Protein AF-A0A924MIY0-F1 (afdb_monomer)

pLDDT: mean 91.99, std 8.33, range [38.38, 97.5]

Radius of gyration: 12.42 Å; Cα contacts (8 Å, |Δi|>4): 105; chains: 1; bounding box: 33×29×34 Å

Nearest PDB structures (foldseek):
  5xfo-assembly1_A  TM=4.817E-01  e=3.692E-01  Homo sapiens
  5dfn-assembly2_B  TM=5.049E-01  e=7.226E-01  Tetrahymena thermophila
  5dok-assembly2_B  TM=4.589E-01  e=1.011E+00  Tetrahymena thermophila
  4jqf-assembly1_A  TM=5.195E-01  e=3.873E+00  Homo sapiens
  1zn0-assembly1_B  TM=4.816E-01  e=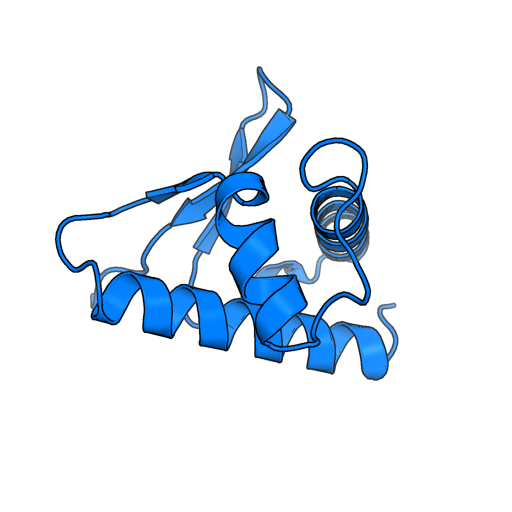6.197E+00  Escherichia coli

Secondary structure (DSSP, 8-state):
---HHHHHHHHHHHHHHHHHHHH-TT-SEEEGGGGHHHHHHTTSSS---TTTHHHHHHHHHHHHTT-GGG-SSEEEEE-TTT--EEEEEPP--

Sequence (93 aa):
MLSEYNIQKASSIDQIVFDYFKLNPKLKEIQAKDLMEIFVEQKVFSKDYKEGLPLRDFLKKVEESDSLDLFKKSKLVRNEENRYWFFERRGNK

Mean predicted aligned error: 3.51 Å

Solvent-accessible surface area (backbone atoms only — not comparable to full-atom values): 5431 Å² total; per-residue (Å²): 126,80,52,70,70,54,54,53,50,44,45,52,50,26,51,53,53,38,53,50,40,67,77,36,71,87,54,55,62,46,54,48,49,81,49,37,64,58,34,30,77,71,62,77,35,95,62,82,49,82,81,23,40,67,56,53,56,49,52,50,53,34,54,79,52,77,44,61,77,59,37,76,57,28,41,81,45,71,42,84,90,82,66,46,46,30,41,28,60,60,72,88,125

Foldseek 3Di:
DDDPLLLVLLLVLLVQVLVVCVVVVVDFKDFPLVCQVVCCVVVSDVDDDPRCPVVLVSVVVCVVVVNQVSNPQWHWDADPPVRTIMTGGDDDD

Structure (mmCIF, N/CA/C/O backbone):
data_AF-A0A924MIY0-F1
#
_entry.id   AF-A0A924MIY0-F1
#
loop_
_atom_site.group_PDB
_atom_site.id
_atom_site.type_symbol
_atom_site.label_atom_id
_atom_site.label_alt_id
_atom_site.label_comp_id
_atom_site.label_asym_id
_atom_site.label_entity_id
_atom_site.label_seq_id
_atom_site.pdbx_PDB_ins_code
_atom_site.Cartn_x
_atom_site.Cartn_y
_atom_site.Cartn_z
_atom_site.occupancy
_atom_site.B_iso_or_equiv
_atom_site.auth_seq_id
_atom_site.auth_comp_id
_atom_site.auth_asym_id
_atom_site.auth_atom_id
_atom_site.pdbx_PDB_model_num
ATOM 1 N N . MET A 1 1 ? 17.791 -4.975 -5.037 1.00 76.31 1 MET A N 1
ATOM 2 C CA . MET A 1 1 ? 17.588 -4.317 -3.727 1.00 76.31 1 MET A CA 1
ATOM 3 C C . MET A 1 1 ? 16.728 -3.074 -3.926 1.00 76.31 1 MET A C 1
ATOM 5 O O . MET A 1 1 ? 16.952 -2.357 -4.900 1.00 76.31 1 MET A O 1
ATOM 9 N N . LEU A 1 2 ? 15.719 -2.843 -3.079 1.00 88.19 2 LEU A N 1
ATOM 10 C CA . LEU A 1 2 ? 14.913 -1.615 -3.127 1.00 88.19 2 LEU A CA 1
ATOM 11 C C . LEU A 1 2 ? 15.760 -0.403 -2.728 1.00 88.19 2 LEU A C 1
ATOM 13 O O . LEU A 1 2 ? 16.602 -0.495 -1.843 1.00 88.19 2 LEU A O 1
ATOM 17 N N . SER A 1 3 ? 15.518 0.742 -3.367 1.00 93.31 3 SER A N 1
ATOM 18 C CA . SER A 1 3 ? 16.120 2.007 -2.936 1.00 93.31 3 SER A CA 1
ATOM 19 C C . SER A 1 3 ? 15.459 2.528 -1.659 1.00 93.31 3 SER A C 1
ATOM 21 O O . SER A 1 3 ? 14.282 2.255 -1.420 1.00 93.31 3 SER A O 1
ATOM 23 N N . GLU A 1 4 ? 16.173 3.357 -0.893 1.00 93.62 4 GLU A N 1
ATOM 24 C CA . GLU A 1 4 ? 15.653 4.004 0.325 1.00 93.62 4 GLU A CA 1
ATOM 25 C C . GLU A 1 4 ? 14.327 4.732 0.085 1.00 93.62 4 GLU A C 1
ATOM 27 O O . GLU A 1 4 ? 13.383 4.580 0.856 1.00 93.62 4 GLU A O 1
ATOM 32 N N . TYR A 1 5 ? 14.211 5.436 -1.045 1.00 94.50 5 TYR A N 1
ATOM 33 C CA . TYR A 1 5 ? 12.964 6.075 -1.464 1.00 94.50 5 TYR A CA 1
ATOM 34 C C . TYR A 1 5 ? 11.792 5.083 -1.543 1.00 94.50 5 TYR A C 1
ATOM 36 O O . TYR A 1 5 ? 10.694 5.375 -1.076 1.00 94.50 5 TYR A O 1
ATOM 44 N N . ASN A 1 6 ? 12.009 3.892 -2.111 1.00 94.88 6 ASN A N 1
ATOM 45 C CA . ASN A 1 6 ? 10.949 2.890 -2.220 1.00 94.88 6 ASN A CA 1
ATOM 46 C C . ASN A 1 6 ? 10.621 2.248 -0.863 1.00 94.88 6 ASN A C 1
ATOM 48 O O . ASN A 1 6 ? 9.462 1.928 -0.618 1.00 94.88 6 ASN A O 1
ATOM 52 N N . ILE A 1 7 ? 11.606 2.111 0.030 1.00 95.31 7 ILE A N 1
ATOM 53 C CA . ILE A 1 7 ? 11.395 1.623 1.402 1.00 95.31 7 ILE A CA 1
ATOM 54 C C . ILE A 1 7 ? 10.532 2.613 2.201 1.00 95.31 7 ILE A C 1
ATOM 56 O O . ILE A 1 7 ? 9.562 2.221 2.857 1.00 95.31 7 ILE A O 1
ATOM 60 N N . GLN A 1 8 ? 10.842 3.908 2.107 1.00 95.88 8 GLN A N 1
ATOM 61 C CA . GLN A 1 8 ? 10.035 4.967 2.718 1.00 95.88 8 GLN A CA 1
ATOM 62 C C . GLN A 1 8 ? 8.624 4.992 2.127 1.00 95.88 8 GLN A C 1
ATOM 64 O O . GLN A 1 8 ? 7.646 5.023 2.869 1.00 95.88 8 GLN A O 1
ATOM 69 N N . LYS A 1 9 ? 8.509 4.881 0.799 1.00 96.88 9 LYS A N 1
ATOM 70 C CA . LYS A 1 9 ? 7.220 4.821 0.107 1.00 96.88 9 LYS A CA 1
ATOM 71 C C . LYS A 1 9 ? 6.358 3.640 0.567 1.00 96.88 9 LYS A C 1
ATOM 73 O O . LYS A 1 9 ? 5.174 3.838 0.823 1.00 96.88 9 LYS A O 1
ATOM 78 N N . ALA A 1 10 ? 6.936 2.447 0.733 1.00 96.31 10 ALA A N 1
ATOM 79 C CA . ALA A 1 10 ? 6.228 1.288 1.286 1.00 96.31 10 ALA A CA 1
ATOM 80 C C . ALA A 1 10 ? 5.719 1.568 2.708 1.00 96.31 10 ALA A C 1
ATOM 82 O O . ALA A 1 10 ? 4.563 1.290 3.013 1.00 96.31 10 ALA A O 1
ATOM 83 N N . SER A 1 11 ? 6.552 2.194 3.545 1.00 95.56 11 SER A N 1
ATOM 84 C CA . SER A 1 11 ? 6.184 2.561 4.918 1.00 95.56 11 SER A CA 1
ATOM 85 C C . SER A 1 11 ? 5.022 3.564 4.961 1.00 95.56 11 SER A C 1
ATOM 87 O O . SER A 1 11 ? 4.121 3.428 5.786 1.00 95.56 11 SER A O 1
ATOM 89 N N . SER A 1 12 ? 5.005 4.551 4.056 1.00 97.12 12 SER A N 1
ATOM 90 C CA . SER A 1 12 ? 3.888 5.496 3.918 1.00 97.12 12 SER A CA 1
ATOM 91 C C . SER A 1 12 ? 2.601 4.806 3.467 1.00 97.12 12 SER A C 1
ATOM 93 O O . SER A 1 12 ? 1.545 5.073 4.035 1.00 97.12 12 SER A O 1
ATOM 95 N N . ILE A 1 13 ? 2.679 3.895 2.489 1.00 97.50 13 ILE A N 1
ATOM 96 C CA . ILE A 1 13 ? 1.520 3.107 2.038 1.00 97.50 13 ILE A CA 1
ATOM 97 C C . ILE A 1 13 ? 0.970 2.276 3.201 1.00 97.50 13 ILE A C 1
ATOM 99 O O . ILE A 1 13 ? -0.223 2.346 3.479 1.00 97.50 13 ILE A O 1
ATOM 103 N N . ASP A 1 14 ? 1.827 1.544 3.915 1.00 96.81 14 ASP A N 1
ATOM 104 C CA . ASP A 1 14 ? 1.424 0.700 5.045 1.00 96.81 14 ASP A CA 1
ATOM 105 C C . ASP A 1 14 ? 0.742 1.510 6.162 1.00 96.81 14 ASP A C 1
ATOM 107 O O . ASP A 1 14 ? -0.267 1.084 6.724 1.00 96.81 14 ASP A O 1
ATOM 111 N N . GLN A 1 15 ? 1.247 2.716 6.450 1.00 96.88 15 GLN A N 1
ATOM 112 C CA . GLN A 1 15 ? 0.623 3.634 7.405 1.00 96.88 15 GLN A CA 1
ATOM 113 C C . GLN A 1 15 ? -0.773 4.079 6.951 1.00 96.88 15 GLN A C 1
ATOM 115 O O . GLN A 1 15 ? -1.716 4.008 7.736 1.00 96.88 15 GLN A O 1
ATOM 120 N N . ILE A 1 16 ? -0.919 4.503 5.695 1.00 97.38 16 ILE A N 1
ATOM 121 C CA . ILE A 1 16 ? -2.202 4.970 5.151 1.00 97.38 16 ILE A CA 1
ATOM 122 C C . ILE A 1 16 ? -3.233 3.839 5.140 1.00 97.38 16 ILE A C 1
ATOM 124 O O . ILE A 1 16 ? -4.372 4.037 5.553 1.00 97.38 16 ILE A O 1
ATOM 128 N N . VAL A 1 17 ? -2.831 2.637 4.720 1.00 97.00 17 VAL A N 1
ATOM 129 C CA . VAL A 1 17 ? -3.687 1.442 4.735 1.00 97.00 17 VAL A CA 1
ATOM 130 C C . VAL A 1 17 ? -4.142 1.123 6.161 1.00 97.00 17 VAL A C 1
ATOM 132 O O . VAL A 1 17 ? -5.313 0.827 6.400 1.00 97.00 17 VAL A O 1
ATOM 135 N N . PHE A 1 18 ? -3.233 1.206 7.133 1.00 95.81 18 PHE A N 1
ATOM 136 C CA . PHE A 1 18 ? -3.558 0.984 8.538 1.00 95.81 18 PHE A CA 1
ATOM 137 C C . PHE A 1 18 ? -4.570 2.002 9.077 1.00 95.81 18 PHE A C 1
ATOM 139 O O . PHE A 1 18 ? -5.537 1.614 9.739 1.00 95.81 18 PHE A O 1
ATOM 146 N N . ASP A 1 19 ? -4.385 3.286 8.774 1.00 96.12 19 ASP A N 1
ATOM 147 C CA . ASP A 1 19 ? -5.318 4.335 9.189 1.00 96.12 19 ASP A CA 1
ATOM 148 C C . ASP A 1 19 ? -6.674 4.196 8.481 1.00 96.12 19 ASP A C 1
ATOM 150 O O . ASP A 1 19 ? -7.719 4.344 9.118 1.00 96.12 19 ASP A O 1
ATOM 154 N N . TYR A 1 20 ? -6.682 3.782 7.211 1.00 96.69 20 TYR A N 1
ATOM 155 C CA . TYR A 1 20 ? -7.908 3.449 6.491 1.00 96.69 20 TYR A CA 1
ATOM 156 C C . TYR A 1 20 ? -8.698 2.336 7.194 1.00 96.69 20 TYR A C 1
ATOM 158 O O . TYR A 1 20 ? -9.898 2.486 7.432 1.00 96.69 20 TYR A O 1
ATOM 166 N N . PHE A 1 21 ? -8.047 1.244 7.608 1.00 96.00 21 PHE A N 1
ATOM 167 C CA . PHE A 1 21 ? -8.716 0.168 8.349 1.00 96.00 21 PHE A CA 1
ATOM 168 C C . PHE A 1 21 ? -9.170 0.575 9.756 1.00 96.00 21 PHE A C 1
ATOM 170 O O . PHE A 1 21 ? -10.161 0.035 10.252 1.00 96.00 21 PHE A O 1
ATOM 177 N N . LYS A 1 22 ? -8.487 1.524 10.409 1.00 94.62 22 LYS A N 1
ATOM 178 C CA . LYS A 1 22 ? -8.955 2.094 11.684 1.00 94.62 22 LYS A CA 1
ATOM 179 C C . LYS A 1 22 ? -10.255 2.872 11.519 1.00 94.62 22 LYS A C 1
ATOM 181 O O . LYS A 1 22 ? -11.141 2.740 12.359 1.00 94.62 22 LYS A O 1
ATOM 186 N N . LEU A 1 23 ? -10.362 3.661 10.451 1.00 95.81 23 LEU A N 1
ATOM 187 C CA . LEU A 1 23 ? -11.569 4.423 10.125 1.00 95.81 23 LEU A CA 1
ATOM 188 C C . LEU A 1 23 ? -12.699 3.520 9.611 1.00 95.81 23 LEU A C 1
ATOM 190 O O . LEU A 1 23 ? -13.872 3.839 9.783 1.00 95.81 23 LEU A O 1
ATOM 194 N N . ASN A 1 24 ? -12.350 2.360 9.050 1.00 95.50 24 ASN A N 1
ATOM 195 C CA . ASN A 1 24 ? -13.287 1.390 8.492 1.00 95.50 24 ASN A CA 1
ATOM 196 C C . ASN A 1 24 ? -13.200 0.030 9.211 1.00 95.50 24 ASN A C 1
ATOM 198 O O . ASN A 1 24 ? -12.848 -0.980 8.597 1.00 95.50 24 ASN A O 1
ATOM 202 N N . PRO A 1 25 ? -13.561 -0.058 10.506 1.00 92.56 25 PRO A N 1
ATOM 203 C CA . PRO A 1 25 ? -13.278 -1.234 11.333 1.00 92.56 25 PRO A CA 1
ATOM 204 C C . PRO A 1 25 ? -14.010 -2.513 10.901 1.00 92.56 25 PRO A C 1
ATOM 206 O O . PRO A 1 25 ? -13.619 -3.600 11.327 1.00 92.56 25 PRO A O 1
ATOM 209 N N . LYS A 1 26 ? -15.068 -2.400 10.086 1.00 93.31 26 LYS A N 1
ATOM 210 C CA . LYS A 1 26 ? -15.807 -3.541 9.521 1.00 93.31 26 LYS A CA 1
ATOM 211 C C . LYS A 1 26 ? -15.115 -4.153 8.298 1.00 93.31 26 LY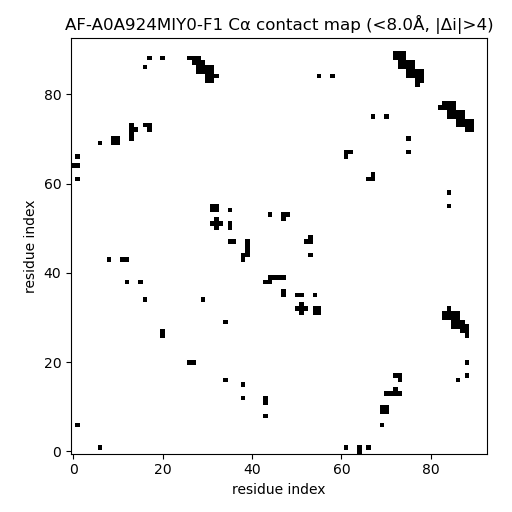S A C 1
ATOM 213 O O . LYS A 1 26 ? -15.386 -5.310 7.985 1.00 93.31 26 LYS A O 1
ATOM 218 N N . LEU A 1 27 ? -14.240 -3.404 7.623 1.00 94.50 27 LEU A N 1
ATOM 219 C CA . LEU A 1 27 ? -13.481 -3.905 6.483 1.00 94.50 27 LEU A CA 1
ATOM 220 C C . LEU A 1 27 ? -12.317 -4.766 6.978 1.00 94.50 27 LEU A C 1
ATOM 222 O O . LEU A 1 27 ? -11.567 -4.384 7.880 1.00 94.50 27 LEU A O 1
ATOM 226 N N . LYS A 1 28 ? -12.192 -5.952 6.385 1.00 93.44 28 LYS A N 1
ATOM 227 C CA . LYS A 1 28 ? -11.096 -6.896 6.651 1.00 93.44 28 LYS A CA 1
ATOM 228 C C . LYS A 1 28 ? -10.064 -6.899 5.534 1.00 93.44 28 LYS A C 1
ATOM 230 O O . LYS A 1 28 ? -8.896 -7.156 5.795 1.00 93.44 28 LYS A O 1
ATOM 235 N N . GLU A 1 29 ? -10.501 -6.578 4.326 1.00 95.06 29 GLU A N 1
ATOM 236 C CA . GLU A 1 29 ? -9.685 -6.532 3.125 1.00 95.06 29 GLU A CA 1
ATOM 237 C C . GLU A 1 29 ? -10.194 -5.438 2.186 1.00 95.06 29 GLU A C 1
ATOM 239 O O . GLU A 1 29 ? -11.350 -5.017 2.284 1.00 95.06 29 GLU A O 1
ATOM 244 N N . ILE A 1 30 ? -9.325 -4.975 1.292 1.00 95.38 30 ILE A N 1
ATOM 245 C CA . ILE A 1 30 ? -9.658 -4.042 0.215 1.00 95.38 30 ILE A CA 1
ATOM 246 C C . ILE A 1 30 ? -8.705 -4.247 -0.962 1.00 95.38 30 ILE A C 1
ATOM 248 O O . ILE A 1 30 ? -7.523 -4.546 -0.763 1.00 95.38 30 ILE A O 1
ATOM 252 N N . GLN A 1 31 ? -9.194 -4.078 -2.194 1.00 95.25 31 GLN A N 1
ATOM 253 C CA . GLN A 1 31 ? -8.319 -4.085 -3.363 1.00 95.25 31 GLN A CA 1
ATOM 254 C C . GLN A 1 31 ? -7.401 -2.866 -3.326 1.00 95.25 31 GLN A C 1
ATOM 256 O O . GLN A 1 31 ? -7.830 -1.739 -3.098 1.00 95.25 31 GLN A O 1
ATOM 261 N N . ALA A 1 32 ? -6.118 -3.077 -3.604 1.00 95.00 32 ALA A N 1
ATOM 262 C CA . ALA A 1 32 ? -5.110 -2.029 -3.542 1.00 95.00 32 ALA A CA 1
ATOM 263 C C . ALA A 1 32 ? -5.451 -0.844 -4.462 1.00 95.00 32 ALA A C 1
ATOM 265 O O . ALA A 1 32 ? -5.263 0.307 -4.076 1.00 95.00 32 ALA A O 1
ATOM 266 N N . LYS A 1 33 ? -5.997 -1.119 -5.656 1.00 93.69 33 LYS A N 1
ATOM 267 C CA . LYS A 1 33 ? -6.391 -0.079 -6.620 1.00 93.69 33 LYS A CA 1
ATOM 268 C C . LYS A 1 33 ? -7.474 0.866 -6.081 1.00 93.69 33 LYS A C 1
ATOM 270 O O . LYS A 1 33 ? -7.463 2.032 -6.452 1.00 93.69 33 LYS A O 1
ATOM 275 N N . ASP A 1 34 ? -8.333 0.403 -5.175 1.00 95.25 34 ASP A N 1
ATOM 276 C CA . ASP A 1 34 ? -9.426 1.214 -4.624 1.00 95.25 34 ASP A CA 1
ATOM 277 C C . ASP A 1 34 ? -8.905 2.256 -3.618 1.00 95.25 34 ASP A C 1
ATOM 279 O O . ASP A 1 34 ? -9.572 3.243 -3.334 1.00 95.25 34 ASP A O 1
ATOM 283 N N . LEU A 1 35 ? -7.680 2.076 -3.107 1.00 96.00 35 LEU A N 1
ATOM 284 C CA . LEU A 1 35 ? -6.995 3.047 -2.246 1.00 96.00 35 LEU A CA 1
ATOM 285 C C . LEU A 1 35 ? -6.140 4.053 -3.028 1.00 96.00 35 LEU A C 1
ATOM 287 O O . LEU A 1 35 ? -5.490 4.911 -2.428 1.00 96.00 35 LEU A O 1
ATOM 291 N N . MET A 1 36 ? -6.103 3.953 -4.359 1.00 95.31 36 MET A N 1
ATOM 292 C CA . MET A 1 36 ? -5.199 4.758 -5.175 1.00 95.31 36 MET A CA 1
ATOM 293 C C . MET A 1 36 ? -5.445 6.261 -5.021 1.00 95.31 36 MET A C 1
ATOM 295 O O . MET A 1 36 ? -4.482 7.018 -4.909 1.00 95.31 36 MET A O 1
ATOM 299 N N . GLU A 1 37 ? -6.710 6.680 -4.961 1.00 95.69 37 GLU A N 1
ATOM 300 C CA . GLU A 1 37 ? -7.090 8.082 -4.758 1.00 95.69 37 GLU A CA 1
ATOM 301 C C . GLU A 1 37 ? -6.494 8.639 -3.459 1.00 95.69 37 GLU A C 1
ATOM 303 O O . GLU A 1 37 ? -5.783 9.643 -3.492 1.00 95.69 37 GLU A O 1
ATOM 308 N N . ILE A 1 38 ? -6.634 7.909 -2.346 1.00 96.69 38 ILE A N 1
ATOM 309 C CA . ILE A 1 38 ? -6.057 8.296 -1.050 1.00 96.69 38 ILE A CA 1
ATOM 310 C C . ILE A 1 38 ? -4.533 8.427 -1.157 1.00 96.69 38 ILE A C 1
ATOM 312 O O . ILE A 1 38 ? -3.941 9.362 -0.618 1.00 96.69 38 ILE A O 1
ATOM 316 N N . PHE A 1 39 ? -3.858 7.526 -1.874 1.00 97.44 39 PHE A N 1
ATOM 317 C CA . PHE A 1 39 ? -2.408 7.634 -2.027 1.00 97.44 39 PHE A CA 1
ATOM 318 C C . PHE A 1 39 ? -1.974 8.832 -2.889 1.00 97.44 39 PHE A C 1
ATOM 320 O O . PHE A 1 39 ? -0.859 9.331 -2.707 1.00 97.44 39 PHE A O 1
ATOM 327 N N . VAL A 1 40 ? -2.815 9.306 -3.811 1.00 96.81 40 VAL A N 1
ATOM 328 C CA . VAL A 1 40 ? -2.571 10.548 -4.563 1.00 96.81 40 VAL A CA 1
ATOM 329 C C . VAL A 1 40 ? -2.794 11.767 -3.671 1.00 96.81 40 VAL A C 1
ATOM 331 O O . VAL A 1 40 ? -1.932 12.644 -3.618 1.00 96.81 40 VAL A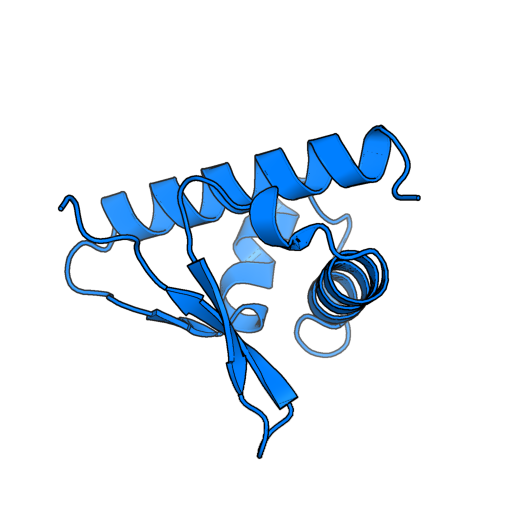 O 1
ATOM 334 N N . GLU A 1 41 ? -3.890 11.801 -2.912 1.00 96.31 41 GLU A N 1
ATOM 335 C CA . GLU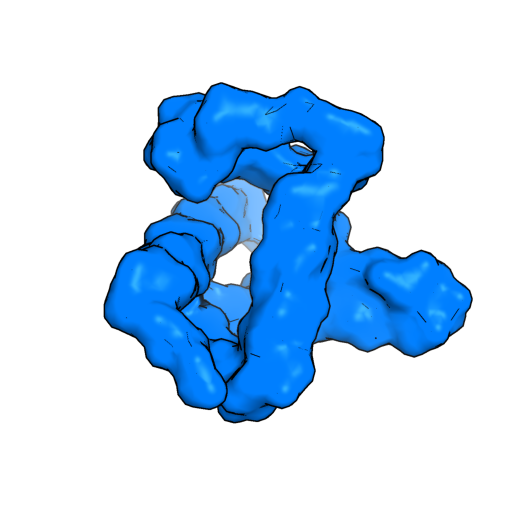 A 1 41 ? -4.193 12.882 -1.962 1.00 96.31 41 GLU A CA 1
ATOM 336 C C . GLU A 1 41 ? -3.087 13.054 -0.913 1.00 96.31 41 GLU A C 1
ATOM 338 O O . GLU A 1 41 ? -2.648 14.169 -0.622 1.00 96.31 41 GLU A O 1
ATOM 343 N N . GLN A 1 42 ? -2.564 11.936 -0.403 1.00 96.00 42 GLN A N 1
ATOM 344 C CA . GLN A 1 42 ? -1.455 11.893 0.553 1.00 96.00 42 GLN A CA 1
ATOM 345 C C . GLN A 1 42 ? -0.074 12.075 -0.108 1.00 96.00 42 GLN A C 1
ATOM 347 O O . GLN A 1 42 ? 0.955 11.935 0.554 1.00 96.00 42 GLN A O 1
ATOM 352 N N . LYS A 1 43 ? -0.023 12.391 -1.411 1.00 95.69 43 LYS A N 1
ATOM 353 C CA . LYS A 1 43 ? 1.198 12.663 -2.196 1.00 95.69 43 LYS A CA 1
ATOM 354 C C . LYS A 1 43 ? 2.207 11.506 -2.248 1.00 95.69 43 LYS A C 1
ATOM 356 O O . LYS A 1 43 ? 3.377 11.713 -2.569 1.00 95.69 43 LYS A O 1
ATOM 361 N N . VAL A 1 44 ? 1.769 10.275 -1.983 1.00 96.56 44 VAL A N 1
ATOM 362 C CA . VAL A 1 44 ? 2.584 9.054 -2.128 1.00 96.56 44 VAL A CA 1
ATOM 363 C C . VAL A 1 44 ? 2.774 8.706 -3.607 1.00 96.56 44 VAL A C 1
ATOM 365 O O . VAL A 1 44 ? 3.842 8.244 -4.032 1.00 96.56 44 VAL A O 1
ATOM 368 N N . PHE A 1 45 ? 1.749 8.969 -4.416 1.00 96.12 45 PHE A N 1
ATOM 369 C CA . PHE A 1 45 ? 1.829 8.976 -5.872 1.00 96.12 45 PHE A CA 1
ATOM 370 C C . PHE A 1 45 ? 1.458 10.359 -6.400 1.00 96.12 45 PHE A C 1
ATOM 372 O O . PHE A 1 45 ? 0.670 11.076 -5.799 1.00 96.12 45 PHE A O 1
ATOM 379 N N . SER A 1 46 ? 2.038 10.741 -7.535 1.00 94.00 46 SER A N 1
ATOM 380 C CA . SER A 1 46 ? 1.771 12.043 -8.153 1.00 94.00 46 SER A CA 1
ATOM 381 C C . SER A 1 46 ? 0.399 12.114 -8.820 1.00 94.00 46 SER A C 1
ATOM 383 O O . SER A 1 46 ? -0.208 13.177 -8.865 1.00 94.00 46 SER A O 1
ATOM 385 N N . LYS A 1 47 ? -0.067 10.993 -9.373 1.00 93.00 47 LYS A N 1
ATOM 386 C CA . LYS A 1 47 ? -1.372 10.847 -10.014 1.00 93.00 47 LYS A CA 1
ATOM 387 C C . LYS A 1 47 ? -1.733 9.376 -10.140 1.00 93.00 47 LYS A C 1
ATOM 389 O O . LYS A 1 47 ? -0.838 8.525 -10.183 1.00 93.00 47 LYS A O 1
ATOM 394 N N . ASP A 1 48 ? -3.022 9.108 -10.287 1.00 93.06 48 ASP A N 1
ATOM 395 C CA . ASP A 1 48 ? -3.489 7.827 -10.795 1.00 93.06 48 ASP A CA 1
ATOM 396 C C . ASP A 1 48 ? -3.523 7.829 -12.328 1.00 93.06 48 ASP A C 1
ATOM 398 O O . ASP A 1 48 ? -3.742 8.853 -12.979 1.00 93.06 48 ASP A O 1
ATOM 402 N N . TYR A 1 49 ? -3.271 6.664 -12.909 1.00 91.44 49 TYR A N 1
ATOM 403 C CA . TYR A 1 49 ? -3.577 6.367 -14.295 1.00 91.44 49 TYR A CA 1
ATOM 404 C C . TYR A 1 49 ? -3.818 4.869 -14.456 1.00 91.44 49 TYR A C 1
ATOM 406 O O . TYR A 1 49 ? -3.185 4.042 -13.799 1.00 91.44 49 TYR A O 1
ATOM 414 N N . LYS A 1 50 ? -4.701 4.521 -15.401 1.00 88.75 50 LYS A N 1
ATOM 415 C CA . LYS A 1 50 ? -5.046 3.129 -15.728 1.00 88.75 50 LYS A CA 1
ATOM 416 C C . LYS A 1 50 ? -5.454 2.319 -14.486 1.00 88.75 50 LYS A C 1
ATOM 418 O O . LYS A 1 50 ? -4.961 1.206 -14.303 1.00 88.75 50 LYS A O 1
ATOM 423 N N . GLU A 1 51 ? -6.322 2.889 -13.649 1.00 88.56 51 GLU A N 1
ATOM 424 C CA . GLU A 1 51 ? -6.922 2.232 -12.477 1.00 88.56 51 GLU A CA 1
ATOM 425 C C . GLU A 1 51 ? -5.873 1.636 -11.519 1.00 88.56 51 GLU A 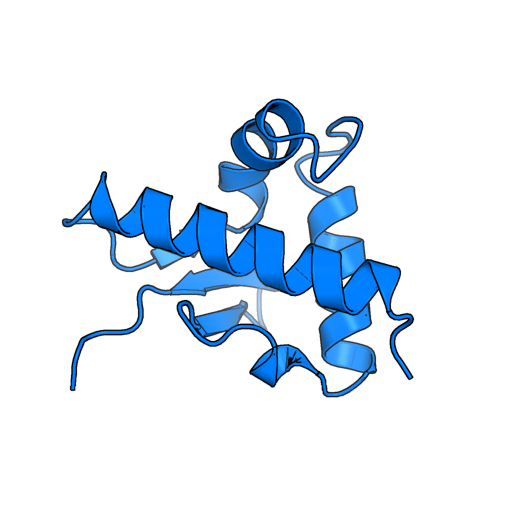C 1
ATOM 427 O O . GLU A 1 51 ? -5.728 0.415 -11.384 1.00 88.56 51 GLU A O 1
ATOM 432 N N . GLY A 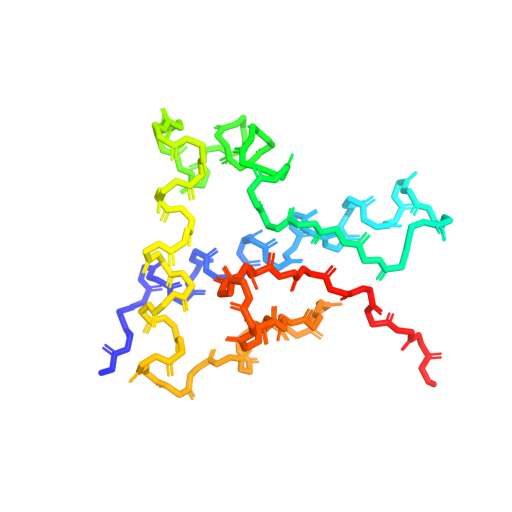1 52 ? -5.070 2.496 -10.891 1.00 91.06 52 GLY A N 1
ATOM 433 C CA . GLY A 1 52 ? -4.078 2.084 -9.900 1.00 91.06 52 GLY A CA 1
ATOM 434 C C . GLY A 1 52 ? -2.838 1.405 -10.479 1.00 91.06 52 GLY A C 1
ATOM 435 O O . GLY A 1 52 ? -2.143 0.684 -9.761 1.00 91.06 52 GLY A O 1
ATOM 436 N N . LEU A 1 53 ? -2.520 1.602 -11.767 1.00 92.69 53 LEU A N 1
ATOM 437 C CA . LEU A 1 53 ? -1.284 1.063 -12.353 1.00 92.69 53 LEU A CA 1
ATOM 438 C C . LEU A 1 53 ? -0.010 1.469 -11.581 1.00 92.69 53 LEU A C 1
ATOM 440 O O . LEU A 1 53 ? 0.780 0.570 -11.296 1.00 92.69 53 LEU A O 1
ATOM 444 N N . PRO A 1 54 ? 0.178 2.734 -11.142 1.00 95.12 54 PRO A N 1
ATOM 445 C CA . PRO A 1 54 ? 1.366 3.123 -10.376 1.00 95.12 54 PRO A CA 1
ATOM 446 C C . PRO A 1 54 ? 1.579 2.295 -9.111 1.00 95.12 54 PRO A C 1
ATOM 448 O O . PRO A 1 54 ? 2.710 1.944 -8.770 1.00 95.12 54 PRO A O 1
ATOM 451 N N . LEU A 1 55 ? 0.488 1.995 -8.407 1.00 95.69 55 LEU A N 1
ATOM 452 C CA . LEU A 1 55 ? 0.530 1.184 -7.204 1.00 95.69 55 LEU A CA 1
ATOM 453 C C . LEU A 1 55 ? 0.852 -0.267 -7.546 1.00 95.69 55 LEU A C 1
ATOM 455 O O . LEU A 1 55 ? 1.731 -0.847 -6.922 1.00 95.69 55 LEU A O 1
ATOM 459 N N . ARG A 1 56 ? 0.199 -0.843 -8.559 1.00 92.81 56 ARG A N 1
ATOM 460 C CA . ARG A 1 56 ? 0.457 -2.229 -8.979 1.00 92.81 56 ARG A CA 1
ATOM 461 C C . ARG A 1 56 ? 1.911 -2.446 -9.399 1.00 92.81 56 ARG A C 1
ATOM 463 O O . ARG A 1 56 ? 2.501 -3.441 -8.988 1.00 92.81 56 ARG A O 1
ATOM 470 N N . ASP A 1 57 ? 2.493 -1.513 -10.151 1.00 93.69 57 ASP A N 1
ATOM 471 C CA . ASP A 1 57 ? 3.902 -1.575 -10.558 1.00 93.69 57 ASP A CA 1
ATOM 472 C C . ASP A 1 57 ? 4.839 -1.483 -9.349 1.00 93.69 57 ASP A C 1
ATOM 474 O O . ASP A 1 57 ? 5.829 -2.211 -9.257 1.00 93.69 57 ASP A O 1
ATOM 478 N N . PHE A 1 58 ? 4.503 -0.625 -8.382 1.00 95.62 58 PHE A N 1
ATOM 479 C CA . PHE A 1 58 ? 5.247 -0.525 -7.133 1.00 95.62 58 PHE A CA 1
ATOM 480 C C . PHE A 1 58 ? 5.175 -1.823 -6.314 1.00 95.62 58 PHE A C 1
ATOM 482 O O . PHE A 1 58 ? 6.211 -2.328 -5.891 1.00 95.62 58 PHE A O 1
ATOM 489 N N . LEU A 1 59 ? 3.981 -2.390 -6.122 1.00 94.25 59 LEU A N 1
ATOM 490 C CA . LEU A 1 59 ? 3.787 -3.625 -5.357 1.00 94.25 59 LEU A CA 1
ATOM 491 C C . LEU A 1 59 ? 4.497 -4.816 -6.006 1.00 94.25 59 LEU A C 1
ATOM 493 O O . LEU A 1 59 ? 5.170 -5.575 -5.314 1.00 94.25 59 LEU A O 1
ATOM 497 N N . LYS A 1 60 ? 4.435 -4.918 -7.338 1.00 92.62 60 LYS A N 1
ATOM 498 C CA . LYS A 1 60 ? 5.196 -5.910 -8.103 1.00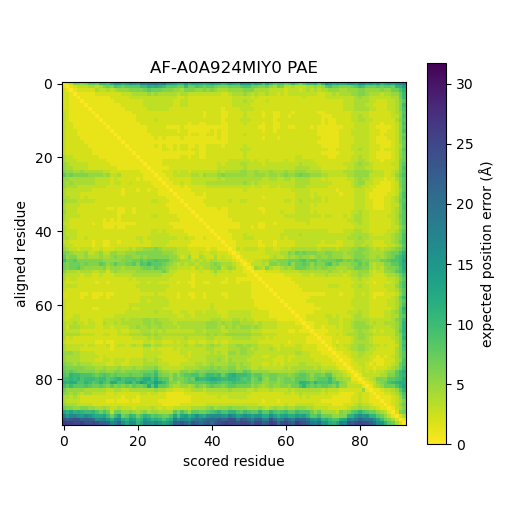 92.62 60 LYS A CA 1
ATOM 499 C C . LYS A 1 60 ? 6.700 -5.768 -7.864 1.00 92.62 60 LYS A C 1
ATOM 501 O O . LYS A 1 60 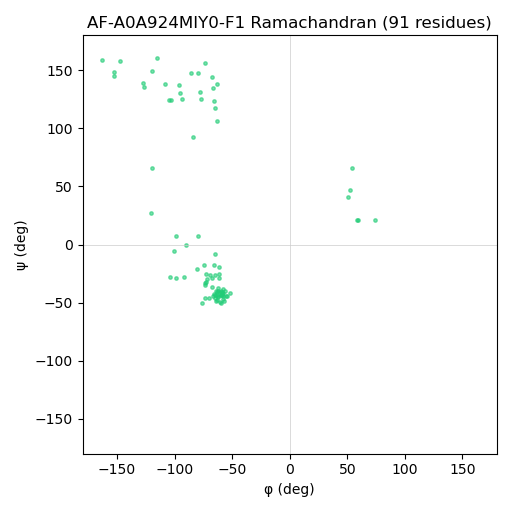? 7.367 -6.759 -7.606 1.00 92.62 60 LYS A O 1
ATOM 506 N N . LYS A 1 61 ? 7.232 -4.542 -7.877 1.00 94.25 61 LYS A N 1
ATOM 507 C CA . LYS A 1 61 ? 8.651 -4.299 -7.581 1.00 94.25 61 LYS A CA 1
ATOM 508 C C . LYS A 1 61 ? 9.031 -4.718 -6.158 1.00 94.25 61 LYS A C 1
ATOM 510 O O . LYS A 1 61 ? 10.139 -5.203 -5.946 1.00 94.25 61 LYS A O 1
ATOM 515 N N . VAL A 1 62 ? 8.144 -4.503 -5.184 1.00 93.94 62 VAL A N 1
ATOM 516 C CA . VAL A 1 62 ? 8.371 -4.927 -3.794 1.00 93.94 62 VAL A CA 1
ATOM 517 C C . VAL A 1 62 ? 8.393 -6.455 -3.687 1.00 93.94 62 VAL A C 1
ATOM 519 O O . VAL A 1 62 ? 9.310 -6.996 -3.069 1.00 93.94 62 VAL A O 1
ATOM 522 N N . GLU A 1 63 ? 7.452 -7.142 -4.337 1.00 92.06 63 GLU A N 1
ATOM 523 C CA . GLU A 1 63 ? 7.406 -8.610 -4.434 1.00 92.06 63 GLU A CA 1
ATOM 524 C C . GLU A 1 63 ? 8.665 -9.182 -5.105 1.00 92.06 63 GLU A C 1
ATOM 526 O O . GLU A 1 63 ? 9.331 -10.031 -4.526 1.00 92.06 63 GLU A O 1
ATOM 531 N N . GLU A 1 64 ? 9.064 -8.655 -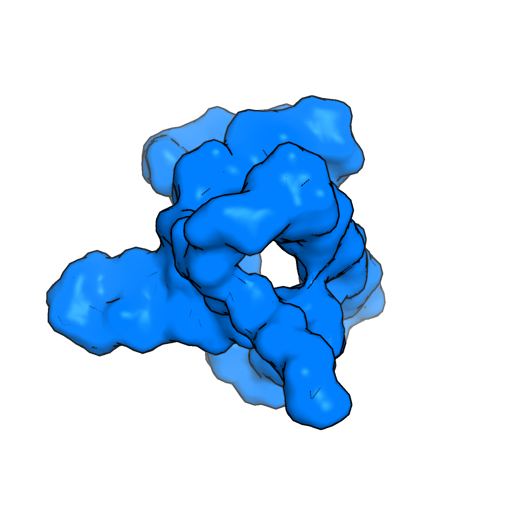6.267 1.00 92.75 64 GLU A N 1
ATOM 532 C CA . GLU A 1 64 ? 10.277 -9.068 -6.999 1.00 92.75 64 GLU A CA 1
ATOM 533 C C . GLU A 1 64 ? 11.575 -8.840 -6.206 1.00 92.75 64 GLU A C 1
ATOM 535 O O . GLU A 1 64 ? 12.617 -9.414 -6.519 1.00 92.75 64 GLU A O 1
ATOM 540 N N . SER A 1 65 ? 11.527 -7.983 -5.186 1.00 92.94 65 SER A N 1
ATOM 541 C CA . SER A 1 65 ? 12.645 -7.704 -4.285 1.00 92.94 65 SER A CA 1
ATOM 542 C C . SER A 1 65 ? 12.584 -8.458 -2.955 1.00 92.94 65 SER A C 1
ATOM 544 O O . SER A 1 65 ? 13.374 -8.137 -2.067 1.00 92.94 65 SER A O 1
ATOM 546 N N . ASP A 1 66 ? 11.640 -9.392 -2.802 1.00 90.56 66 ASP A N 1
ATOM 547 C CA . ASP A 1 66 ? 11.397 -10.170 -1.579 1.00 90.56 66 ASP A CA 1
ATOM 548 C C . ASP A 1 66 ? 11.278 -9.286 -0.323 1.00 90.56 66 ASP A C 1
ATOM 550 O O . ASP A 1 66 ? 11.851 -9.536 0.731 1.00 90.56 66 ASP A O 1
ATOM 554 N N . SER A 1 67 ? 10.592 -8.147 -0.469 1.00 92.31 67 SER A N 1
ATOM 555 C CA . SER A 1 67 ? 10.518 -7.098 0.559 1.00 92.31 67 SER A CA 1
ATOM 556 C C . SER A 1 67 ? 9.082 -6.830 1.015 1.00 92.31 67 SER A C 1
ATOM 558 O O . SER A 1 67 ? 8.751 -5.728 1.458 1.00 92.31 67 SER A O 1
ATOM 560 N N . LEU A 1 68 ? 8.206 -7.833 0.910 1.00 91.12 68 LEU A N 1
ATOM 561 C CA . LEU A 1 68 ? 6.817 -7.744 1.377 1.00 91.12 68 LEU A CA 1
ATOM 562 C C . LEU A 1 68 ? 6.732 -7.491 2.894 1.00 91.12 68 LEU A C 1
ATOM 564 O O . LEU A 1 68 ? 5.796 -6.840 3.353 1.00 91.12 68 LEU A O 1
ATOM 568 N N . ASP A 1 69 ? 7.757 -7.889 3.653 1.00 90.25 69 ASP A N 1
ATOM 569 C CA . ASP A 1 69 ? 7.884 -7.643 5.098 1.00 90.25 69 ASP A CA 1
ATOM 570 C C . ASP A 1 69 ? 8.021 -6.158 5.482 1.00 90.25 69 ASP A C 1
ATOM 572 O O . ASP A 1 69 ? 7.957 -5.799 6.664 1.00 90.25 69 ASP A O 1
ATOM 576 N N . LEU A 1 70 ? 8.180 -5.264 4.499 1.00 92.12 70 LEU A N 1
ATOM 577 C CA . LEU A 1 70 ? 8.085 -3.820 4.716 1.00 92.12 70 LEU A CA 1
ATOM 578 C C . LEU A 1 70 ? 6.675 -3.390 5.150 1.00 92.12 70 LEU A C 1
ATOM 580 O O . LEU A 1 70 ? 6.543 -2.390 5.857 1.00 92.12 70 LEU A O 1
ATOM 584 N N . PHE A 1 71 ? 5.639 -4.150 4.778 1.00 93.38 71 PHE A N 1
ATOM 585 C CA . PHE A 1 71 ? 4.263 -3.942 5.228 1.00 93.38 71 PHE A CA 1
ATOM 586 C C . PHE A 1 71 ? 4.062 -4.614 6.594 1.00 93.38 71 PHE A C 1
ATOM 588 O O . PHE A 1 71 ? 3.779 -5.808 6.707 1.00 93.38 71 PHE A O 1
ATOM 595 N N . LYS A 1 72 ? 4.265 -3.846 7.670 1.00 93.12 72 LYS A N 1
ATOM 596 C CA . LYS A 1 72 ? 4.244 -4.348 9.054 1.00 93.12 72 LYS A CA 1
ATOM 597 C C . LYS A 1 72 ? 2.864 -4.241 9.697 1.00 93.12 72 LYS A C 1
ATOM 599 O O . LYS A 1 72 ? 2.556 -5.014 10.610 1.00 93.12 72 LYS A O 1
ATOM 604 N N . LYS A 1 73 ? 2.051 -3.274 9.268 1.00 94.25 73 LYS A N 1
ATOM 605 C CA . LYS A 1 73 ? 0.744 -2.936 9.858 1.00 94.25 73 LYS A CA 1
ATOM 606 C C . LYS A 1 73 ? -0.414 -3.548 9.083 1.00 94.25 73 LYS A C 1
ATOM 608 O O . LYS A 1 73 ? -1.446 -3.867 9.670 1.00 94.25 73 LYS A O 1
ATOM 613 N N . SER A 1 74 ? -0.225 -3.752 7.789 1.00 93.06 74 SER A N 1
ATOM 614 C CA . SER A 1 74 ? -1.139 -4.455 6.899 1.00 93.06 74 SER A CA 1
ATOM 615 C C . SER A 1 74 ? -0.495 -5.732 6.365 1.00 93.06 74 SER A C 1
ATOM 617 O O . SER A 1 74 ? 0.719 -5.913 6.437 1.00 93.06 74 SER A O 1
ATOM 619 N N . LYS A 1 75 ? -1.314 -6.662 5.877 1.00 92.12 75 LYS A N 1
ATOM 620 C CA . LYS A 1 75 ? -0.837 -7.822 5.124 1.00 92.12 75 LYS A CA 1
ATOM 621 C C . LYS A 1 75 ? -1.150 -7.579 3.655 1.00 92.12 75 LYS A C 1
ATOM 623 O O . LYS A 1 75 ? -2.298 -7.325 3.310 1.00 92.12 75 LYS A O 1
ATOM 628 N N . LEU A 1 76 ? -0.132 -7.634 2.805 1.00 92.44 76 LEU A N 1
ATOM 629 C CA . LEU A 1 76 ? -0.305 -7.515 1.365 1.00 92.44 76 LEU A CA 1
ATOM 630 C C . LEU A 1 76 ? -0.442 -8.913 0.757 1.00 92.44 76 LEU A C 1
ATOM 632 O O . LEU A 1 76 ? 0.415 -9.766 0.977 1.00 92.44 76 LEU A O 1
ATOM 636 N N . VAL A 1 77 ? -1.520 -9.146 0.010 1.00 91.00 77 VAL A N 1
ATOM 637 C CA . VAL A 1 77 ? -1.812 -10.431 -0.634 1.00 91.00 77 VAL A CA 1
ATOM 638 C C . VAL A 1 77 ? -2.050 -10.217 -2.117 1.00 91.00 77 VAL A C 1
ATOM 640 O O . VAL A 1 77 ? -2.760 -9.297 -2.523 1.00 91.00 77 VAL A O 1
ATOM 643 N N . ARG A 1 78 ? -1.464 -11.087 -2.935 1.00 91.00 78 ARG A N 1
ATOM 644 C CA . ARG A 1 78 ? -1.743 -11.159 -4.363 1.00 91.00 78 ARG A CA 1
ATOM 645 C C . ARG A 1 78 ? -2.647 -12.353 -4.624 1.00 91.00 78 ARG A C 1
ATOM 647 O O . ARG A 1 78 ? -2.310 -13.472 -4.257 1.00 91.00 78 ARG A O 1
ATOM 654 N N . ASN A 1 79 ? -3.789 -12.118 -5.252 1.00 88.06 79 ASN A N 1
ATOM 655 C CA . ASN A 1 79 ? -4.639 -13.200 -5.729 1.00 88.06 79 ASN A CA 1
ATOM 656 C C . ASN A 1 79 ? -4.033 -13.766 -7.024 1.00 88.06 79 ASN A C 1
ATOM 658 O O . ASN A 1 79 ? -3.776 -13.016 -7.966 1.00 88.06 79 ASN A O 1
ATOM 662 N N . GLU A 1 80 ? -3.779 -15.071 -7.068 1.00 81.31 80 GLU A N 1
ATOM 663 C CA . GLU A 1 80 ? -3.085 -15.718 -8.189 1.00 81.31 80 GLU A CA 1
ATOM 664 C C . GLU A 1 80 ? -3.937 -15.797 -9.468 1.00 81.31 80 GLU A C 1
ATOM 666 O O . GLU A 1 80 ? -3.394 -15.704 -10.569 1.00 81.31 80 GLU A O 1
ATOM 671 N N . GLU A 1 81 ? -5.265 -15.881 -9.345 1.00 82.50 81 GLU A N 1
ATOM 672 C CA . GLU A 1 81 ? -6.185 -16.065 -10.475 1.00 82.50 81 GLU A CA 1
ATOM 673 C C . GLU A 1 81 ? -6.378 -14.772 -11.278 1.00 82.50 81 GLU A C 1
ATOM 675 O O . GLU A 1 81 ? -6.226 -14.745 -12.500 1.00 82.50 81 GLU A O 1
ATOM 680 N N . ASN A 1 82 ? -6.690 -13.667 -10.593 1.00 81.94 82 ASN A N 1
ATOM 681 C CA . ASN A 1 82 ? -6.950 -12.369 -11.233 1.00 81.94 82 ASN A CA 1
ATOM 682 C C . ASN A 1 82 ? -5.748 -11.409 -11.168 1.00 81.94 82 ASN A C 1
ATOM 684 O O . ASN A 1 82 ? -5.769 -10.340 -11.786 1.00 81.94 82 ASN A O 1
ATOM 688 N N . ARG A 1 83 ? -4.676 -11.799 -10.462 1.00 82.88 83 ARG A N 1
ATOM 689 C CA . ARG A 1 83 ? -3.445 -11.017 -10.248 1.00 82.88 83 ARG A CA 1
ATOM 690 C C . ARG A 1 83 ? -3.687 -9.670 -9.566 1.00 82.88 83 ARG A C 1
ATOM 692 O O . ARG A 1 83 ? -2.851 -8.771 -9.688 1.00 82.88 83 ARG A O 1
ATOM 699 N N . TYR A 1 84 ? -4.811 -9.517 -8.867 1.00 90.12 84 TYR A N 1
ATOM 700 C CA . TYR A 1 84 ? -5.103 -8.326 -8.085 1.00 90.12 84 TYR A CA 1
ATOM 701 C C . TYR A 1 84 ? -4.385 -8.357 -6.746 1.00 90.12 84 TYR A C 1
ATOM 703 O O . TYR A 1 84 ? -4.159 -9.404 -6.142 1.00 90.12 84 TYR A O 1
ATOM 711 N N . TRP A 1 85 ? -4.032 -7.159 -6.302 1.00 93.56 85 TRP A N 1
ATOM 712 C CA . TRP A 1 85 ? -3.414 -6.912 -5.016 1.00 93.56 85 TRP A CA 1
ATOM 713 C C . TRP A 1 85 ? -4.479 -6.504 -4.013 1.00 93.56 85 TRP A C 1
ATOM 715 O O . TRP A 1 85 ? -5.334 -5.673 -4.325 1.00 93.56 85 TRP A O 1
ATOM 725 N N . PHE A 1 86 ? -4.388 -7.052 -2.812 1.00 94.94 86 PHE A N 1
ATOM 726 C CA . PHE A 1 86 ? -5.275 -6.779 -1.698 1.00 94.94 86 PHE A CA 1
ATOM 727 C C . PHE A 1 86 ? -4.455 -6.393 -0.478 1.00 94.94 86 PHE A C 1
ATOM 729 O O . PHE A 1 86 ? -3.423 -7.001 -0.187 1.00 94.94 86 PHE A O 1
ATOM 736 N N . PHE A 1 87 ? -4.941 -5.395 0.248 1.00 95.88 87 PHE A N 1
ATOM 737 C CA . PHE A 1 87 ? -4.509 -5.159 1.612 1.00 95.88 87 PHE A CA 1
ATOM 738 C C . PHE A 1 87 ? -5.495 -5.835 2.547 1.00 95.88 87 PHE A C 1
ATOM 740 O O . PHE A 1 87 ? -6.699 -5.623 2.440 1.00 95.88 87 PHE A O 1
ATOM 747 N N . GLU A 1 88 ? -4.977 -6.611 3.482 1.00 94.94 88 GLU A N 1
ATOM 748 C CA . GLU A 1 88 ? -5.722 -7.214 4.571 1.00 94.94 88 GLU A CA 1
ATOM 749 C C . GLU A 1 88 ? -5.346 -6.519 5.878 1.00 94.94 88 GLU A C 1
ATOM 751 O O . GLU A 1 88 ? -4.172 -6.246 6.173 1.00 94.94 88 GLU A O 1
ATOM 756 N N . ARG A 1 89 ? -6.355 -6.257 6.703 1.00 92.94 89 ARG A N 1
ATOM 757 C CA . ARG A 1 89 ? -6.150 -5.778 8.062 1.00 92.94 89 ARG A CA 1
ATOM 758 C C . ARG A 1 89 ? -5.457 -6.878 8.860 1.00 92.94 89 ARG A C 1
ATOM 760 O O . ARG A 1 89 ? -6.005 -7.969 9.017 1.00 92.94 89 ARG A O 1
ATOM 767 N N . ARG A 1 90 ? -4.296 -6.585 9.456 1.00 85.31 90 ARG A N 1
ATOM 768 C CA . ARG A 1 90 ? -3.757 -7.473 10.492 1.00 85.31 90 ARG A CA 1
ATOM 769 C C . ARG A 1 90 ? -4.711 -7.452 11.685 1.00 85.31 90 ARG A C 1
ATOM 771 O O . ARG A 1 90 ? -4.952 -6.407 12.289 1.00 85.31 90 ARG A O 1
ATOM 778 N N . GLY A 1 91 ? -5.289 -8.609 11.998 1.00 69.62 91 GLY A N 1
ATOM 779 C CA . GLY A 1 91 ? -5.945 -8.812 13.283 1.00 69.62 91 GLY A CA 1
ATOM 780 C C . GLY A 1 91 ? -4.901 -8.689 14.388 1.00 69.62 91 GLY A C 1
ATOM 781 O O . GLY A 1 91 ? -3.791 -9.200 14.238 1.00 69.62 91 GLY A O 1
ATOM 782 N N . ASN A 1 92 ? -5.246 -8.014 15.482 1.00 52.03 92 ASN A N 1
ATOM 783 C CA . ASN A 1 92 ? -4.471 -8.138 16.711 1.00 52.03 92 ASN A CA 1
ATOM 784 C C . ASN A 1 92 ? -4.595 -9.610 17.137 1.00 52.03 92 ASN A C 1
ATOM 786 O O . ASN A 1 92 ? -5.689 -10.033 17.514 1.00 52.03 92 ASN A O 1
ATOM 790 N N . LYS A 1 93 ? -3.532 -10.398 16.963 1.00 38.38 93 LYS A N 1
ATOM 791 C CA . LYS A 1 93 ? -3.369 -11.638 17.725 1.00 38.38 93 LYS A CA 1
ATOM 792 C C . LYS A 1 93 ? -2.978 -11.283 19.149 1.00 38.38 93 LYS A C 1
ATOM 794 O O . LYS A 1 93 ? -2.229 -10.292 19.302 1.00 38.38 93 LYS A O 1
#